Protein AF-A0A7X7KKF2-F1 (afdb_monomer_lite)

Radius of gyration: 11.87 Å; chains: 1; bounding box: 29×17×27 Å

Structure (mmCIF, N/CA/C/O backbone):
data_AF-A0A7X7KKF2-F1
#
_entry.id   AF-A0A7X7KKF2-F1
#
loop_
_atom_site.group_PDB
_atom_site.id
_atom_site.type_symbol
_atom_site.label_atom_id
_atom_site.label_alt_id
_atom_site.label_comp_id
_atom_site.label_asym_id
_atom_site.label_entity_id
_atom_site.label_seq_id
_atom_site.pdbx_PDB_ins_code
_atom_site.Cartn_x
_atom_site.Cartn_y
_atom_site.Cartn_z
_atom_site.occupancy
_atom_site.B_iso_or_equiv
_atom_site.auth_seq_id
_atom_site.auth_comp_id
_atom_site.auth_asym_id
_atom_site.auth_atom_id
_atom_site.pdbx_PDB_model_num
ATOM 1 N N . MET A 1 1 ? 6.273 -15.329 -8.696 1.00 58.50 1 MET A N 1
ATOM 2 C CA . MET A 1 1 ? 6.181 -13.903 -9.086 1.00 58.50 1 MET A CA 1
ATOM 3 C C . MET A 1 1 ? 6.087 -13.048 -7.830 1.00 58.50 1 MET A C 1
ATOM 5 O O . MET A 1 1 ? 5.044 -13.015 -7.193 1.00 58.50 1 MET A O 1
ATOM 9 N N . TRP A 1 2 ? 7.203 -12.444 -7.422 1.00 67.88 2 TRP A N 1
ATOM 10 C CA . TRP A 1 2 ? 7.323 -11.660 -6.190 1.00 67.88 2 TRP A CA 1
ATOM 11 C C . TRP A 1 2 ? 6.966 -10.203 -6.507 1.00 67.88 2 TRP A C 1
ATOM 13 O O . TRP A 1 2 ? 7.676 -9.557 -7.269 1.00 67.88 2 TRP A O 1
ATOM 23 N N . VAL A 1 3 ? 5.857 -9.686 -5.975 1.00 80.62 3 VAL A N 1
ATOM 24 C CA . VAL A 1 3 ? 5.542 -8.253 -6.089 1.00 80.62 3 VAL A CA 1
ATOM 25 C C . VAL A 1 3 ? 6.344 -7.511 -5.026 1.00 80.62 3 VAL A C 1
ATOM 27 O O . VAL A 1 3 ? 6.104 -7.661 -3.823 1.00 80.62 3 VAL A O 1
ATOM 30 N N . GLY A 1 4 ? 7.325 -6.725 -5.468 1.00 89.25 4 GLY A N 1
ATOM 31 C CA . GLY A 1 4 ? 8.104 -5.869 -4.593 1.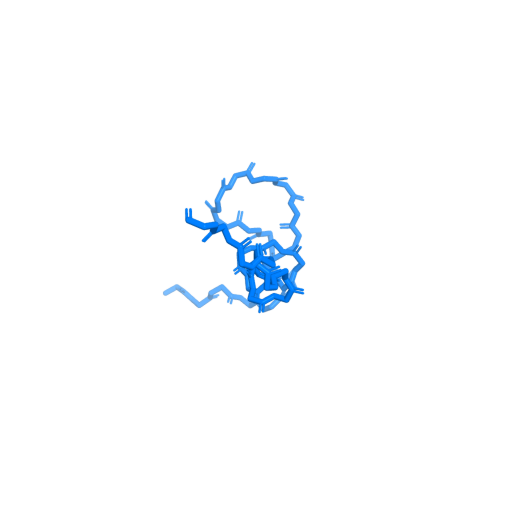00 89.25 4 GLY A CA 1
ATOM 32 C C . GLY A 1 4 ? 7.245 -4.760 -3.988 1.00 89.25 4 GLY A C 1
ATOM 33 O O . GLY A 1 4 ? 6.226 -4.327 -4.522 1.00 89.25 4 GLY A O 1
ATOM 34 N N . ARG A 1 5 ? 7.666 -4.236 -2.833 1.00 89.50 5 ARG A N 1
ATOM 35 C CA . ARG A 1 5 ? 6.949 -3.150 -2.138 1.00 89.50 5 ARG A CA 1
ATOM 36 C C . ARG A 1 5 ? 6.762 -1.900 -3.014 1.00 89.50 5 ARG A C 1
ATOM 38 O O . ARG A 1 5 ? 5.788 -1.169 -2.841 1.00 8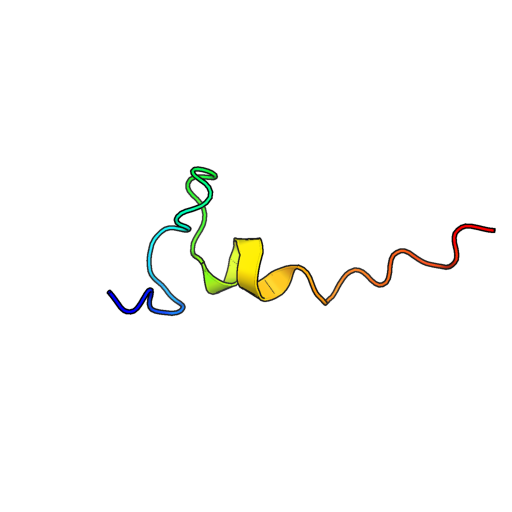9.50 5 ARG A O 1
ATOM 45 N N . ASN A 1 6 ? 7.692 -1.617 -3.921 1.00 91.62 6 ASN A N 1
ATOM 46 C CA . ASN A 1 6 ? 7.625 -0.442 -4.792 1.00 91.62 6 ASN A CA 1
ATOM 47 C C . ASN A 1 6 ? 6.929 -0.700 -6.134 1.00 91.62 6 ASN A C 1
ATOM 49 O O . ASN A 1 6 ? 6.591 0.286 -6.790 1.00 91.62 6 ASN A O 1
ATOM 53 N N . ASP A 1 7 ? 6.702 -1.960 -6.504 1.00 93.19 7 ASP A N 1
ATOM 54 C CA . ASP A 1 7 ? 6.039 -2.341 -7.749 1.00 93.19 7 ASP A CA 1
ATOM 55 C C . ASP A 1 7 ? 4.593 -1.841 -7.808 1.00 93.19 7 ASP A C 1
ATOM 57 O O . ASP A 1 7 ? 3.977 -1.585 -6.762 1.00 93.19 7 ASP A O 1
ATOM 61 N N . PRO A 1 8 ? 4.033 -1.669 -9.017 1.00 92.12 8 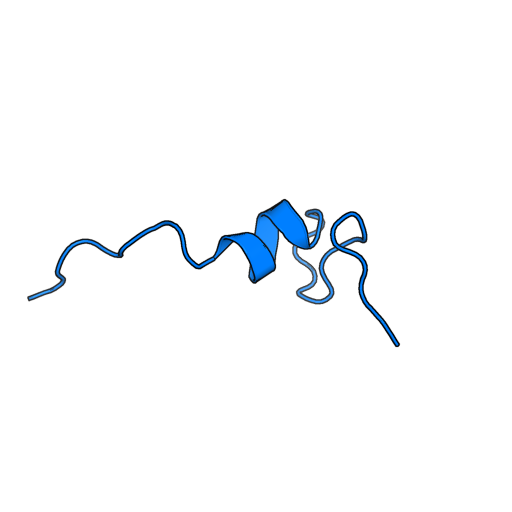PRO A N 1
ATOM 62 C CA . PRO A 1 8 ? 2.615 -1.388 -9.179 1.00 92.12 8 PRO A CA 1
ATOM 63 C C . PRO A 1 8 ? 1.768 -2.481 -8.517 1.00 92.12 8 PRO A C 1
ATOM 65 O O . PRO A 1 8 ? 2.074 -3.670 -8.570 1.00 92.12 8 PRO A O 1
ATOM 68 N N . CYS A 1 9 ? 0.693 -2.066 -7.849 1.00 93.69 9 CYS A N 1
ATOM 69 C CA . CYS A 1 9 ? -0.200 -2.991 -7.170 1.00 93.69 9 CYS A CA 1
ATOM 70 C C . CYS A 1 9 ? -0.915 -3.892 -8.189 1.00 93.69 9 CYS A C 1
ATOM 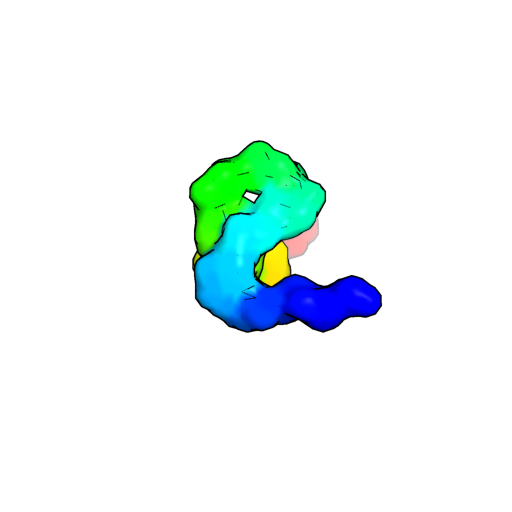72 O O . CYS A 1 9 ? -1.579 -3.358 -9.083 1.00 93.69 9 CYS A O 1
ATOM 74 N N . PRO A 1 10 ? -0.906 -5.226 -8.005 1.00 90.94 10 PRO A N 1
ATOM 75 C CA . PRO A 1 10 ? -1.627 -6.151 -8.884 1.00 90.94 10 PRO A CA 1
ATOM 76 C C . PRO A 1 10 ? -3.154 -6.003 -8.788 1.00 90.94 10 PRO A C 1
ATOM 78 O O . PRO A 1 10 ? -3.884 -6.560 -9.592 1.00 90.94 10 PRO A O 1
ATOM 81 N N . CYS A 1 11 ? -3.650 -5.216 -7.830 1.00 91.69 11 CYS A N 1
ATOM 82 C CA . CYS A 1 11 ? -5.057 -4.865 -7.676 1.00 91.69 11 CYS A CA 1
ATOM 83 C C . CYS A 1 11 ? -5.604 -3.914 -8.761 1.00 91.69 11 CYS A C 1
ATOM 85 O O . CYS A 1 11 ? -6.760 -3.513 -8.679 1.00 91.69 11 CYS A O 1
ATOM 87 N N . GLY A 1 12 ? -4.777 -3.473 -9.716 1.00 87.38 12 GLY A N 1
ATOM 88 C CA . GLY A 1 12 ? -5.203 -2.583 -10.803 1.00 87.38 12 GLY A CA 1
ATOM 89 C C . GLY A 1 12 ? -5.401 -1.121 -10.394 1.00 87.38 12 GLY A C 1
ATOM 90 O O . GLY A 1 12 ? -5.813 -0.304 -11.206 1.00 87.38 12 GLY A O 1
ATOM 91 N N . SER A 1 13 ? -5.066 -0.740 -9.157 1.00 89.00 13 SER A N 1
ATOM 92 C CA . SER A 1 13 ? -5.323 0.621 -8.663 1.00 89.00 13 SER A CA 1
ATOM 93 C C . SER A 1 13 ? -4.348 1.691 -9.192 1.00 89.00 13 SER A C 1
ATOM 95 O O . SER A 1 13 ? -4.421 2.837 -8.749 1.00 89.00 13 SER A O 1
ATOM 97 N N . GLY A 1 14 ? -3.332 1.314 -9.977 1.00 88.94 14 GLY A N 1
ATOM 98 C CA . GLY A 1 14 ? -2.257 2.213 -10.431 1.00 88.94 14 GLY A CA 1
ATOM 99 C C . GLY A 1 14 ? -1.318 2.744 -9.330 1.00 88.94 14 GLY A C 1
ATOM 100 O O . GLY A 1 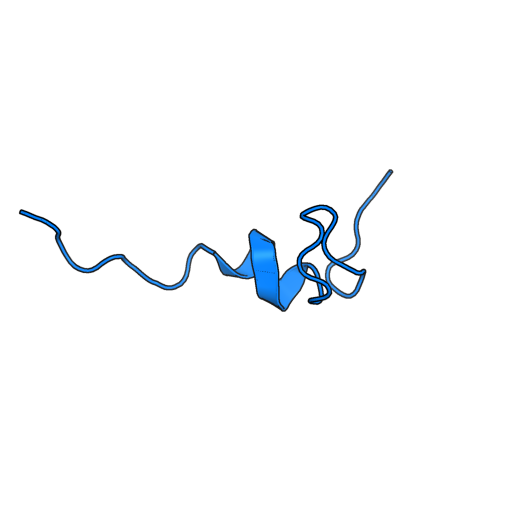14 ? -0.400 3.511 -9.607 1.00 88.94 14 GLY A O 1
ATOM 101 N N . ARG A 1 15 ? -1.505 2.345 -8.063 1.00 91.06 15 ARG A N 1
ATOM 102 C CA . ARG A 1 15 ? -0.670 2.766 -6.920 1.00 91.06 15 ARG A CA 1
ATOM 103 C C . ARG A 1 15 ? 0.420 1.732 -6.637 1.00 91.06 15 ARG A C 1
ATOM 105 O O . ARG A 1 15 ? 0.232 0.549 -6.899 1.00 91.06 15 ARG A O 1
ATOM 112 N N . LYS A 1 16 ? 1.533 2.151 -6.018 1.00 91.75 16 LYS A N 1
ATOM 113 C CA . LYS A 1 16 ? 2.581 1.226 -5.534 1.00 91.75 16 LYS A CA 1
ATOM 114 C C . LYS A 1 16 ? 2.004 0.245 -4.512 1.00 91.75 16 LYS A C 1
ATOM 116 O O . LYS A 1 16 ? 1.247 0.668 -3.634 1.00 91.75 16 LYS A O 1
ATOM 121 N N . TYR A 1 17 ? 2.418 -1.019 -4.554 1.00 92.19 17 TYR A N 1
ATOM 122 C CA . TYR A 1 17 ? 1.931 -2.086 -3.679 1.00 92.19 17 TYR A CA 1
ATOM 123 C C . TYR A 1 17 ? 2.020 -1.697 -2.197 1.00 92.19 17 TYR A C 1
ATOM 125 O O . TYR A 1 17 ? 1.023 -1.788 -1.476 1.00 92.19 17 TYR A O 1
ATOM 133 N N . LYS A 1 18 ? 3.148 -1.102 -1.772 1.00 91.50 18 LYS A N 1
ATOM 134 C CA . LYS A 1 18 ? 3.345 -0.603 -0.399 1.00 91.50 18 LYS A CA 1
ATOM 135 C C . LYS A 1 18 ? 2.399 0.504 0.049 1.00 91.50 18 LYS A C 1
ATOM 137 O O . LYS A 1 18 ? 2.318 0.757 1.241 1.00 91.50 18 LYS A O 1
ATOM 142 N N . LYS A 1 19 ? 1.765 1.219 -0.883 1.00 90.00 19 LYS A N 1
ATOM 143 C CA . LYS A 1 19 ? 0.829 2.324 -0.615 1.00 90.00 19 LYS A CA 1
ATOM 144 C C . LYS A 1 19 ? -0.629 1.932 -0.879 1.00 90.00 19 LYS A C 1
ATOM 146 O O . LYS A 1 19 ? -1.513 2.750 -0.656 1.00 90.00 19 LYS A O 1
ATOM 151 N N . CYS A 1 20 ? -0.870 0.720 -1.374 1.00 92.31 20 CYS A N 1
ATOM 152 C CA . CYS A 1 20 ? -2.192 0.217 -1.719 1.00 92.31 20 CYS A CA 1
ATOM 153 C C . CYS A 1 20 ? -2.544 -0.985 -0.832 1.00 92.31 20 CYS A C 1
ATOM 155 O O . CYS A 1 20 ? -2.723 -0.805 0.371 1.00 92.31 20 CYS A O 1
ATOM 157 N N . CYS A 1 21 ? -2.576 -2.204 -1.379 1.00 90.00 21 CYS A N 1
ATOM 158 C CA . CYS A 1 21 ? -2.931 -3.419 -0.640 1.00 90.00 21 CYS A CA 1
ATOM 159 C C . CYS A 1 21 ? -2.052 -3.685 0.586 1.00 90.00 21 CYS A C 1
ATOM 161 O O . CYS A 1 21 ? -2.563 -4.154 1.597 1.00 90.00 21 CYS A O 1
ATOM 163 N N . LEU A 1 22 ? -0.759 -3.351 0.544 1.00 87.25 22 LEU A N 1
ATOM 164 C CA . LEU A 1 22 ? 0.126 -3.581 1.688 1.00 87.25 22 LEU A CA 1
ATOM 165 C C . LEU A 1 22 ? -0.120 -2.592 2.843 1.00 87.25 22 LEU A C 1
ATOM 167 O O . LEU A 1 22 ? 0.127 -2.921 3.996 1.00 87.25 22 LEU A O 1
ATOM 171 N N . ASN A 1 23 ? -0.594 -1.374 2.553 1.00 83.31 23 ASN A N 1
ATOM 172 C CA . ASN A 1 23 ? -0.887 -0.364 3.579 1.00 83.31 23 ASN A CA 1
ATOM 173 C C . ASN A 1 23 ? -2.333 -0.436 4.090 1.00 83.31 23 ASN A C 1
ATOM 175 O O . ASN A 1 23 ? -2.748 0.423 4.866 1.00 83.31 23 ASN A O 1
ATOM 179 N N . LYS A 1 24 ? -3.110 -1.443 3.671 1.00 72.25 24 LYS A N 1
ATOM 180 C CA . LYS A 1 24 ? -4.534 -1.568 4.013 1.00 72.25 24 LYS A CA 1
ATOM 181 C C . LYS A 1 24 ? -4.788 -1.820 5.513 1.00 72.25 24 LYS A C 1
ATOM 183 O O . LYS A 1 24 ? -5.930 -1.800 5.940 1.00 72.25 24 LYS A O 1
ATOM 188 N N . SER A 1 25 ? -3.738 -1.990 6.321 1.00 62.94 25 SER A N 1
ATOM 189 C CA . SER A 1 25 ? -3.826 -2.320 7.751 1.00 62.94 25 SER A CA 1
ATOM 190 C C . SER A 1 25 ? -3.776 -1.121 8.715 1.00 62.94 25 SER A C 1
ATOM 192 O O . SER A 1 25 ? -3.729 -1.336 9.922 1.00 62.94 25 SER A O 1
ATOM 194 N N . ARG A 1 26 ? -3.732 0.132 8.235 1.00 59.84 26 ARG A N 1
ATOM 195 C CA . ARG A 1 26 ? -3.573 1.318 9.114 1.00 59.84 26 ARG A CA 1
ATOM 196 C C . ARG A 1 26 ? -4.743 2.291 9.159 1.00 59.84 26 ARG A C 1
ATOM 198 O O . ARG A 1 26 ? -4.644 3.315 9.822 1.00 59.84 26 ARG A O 1
ATOM 205 N N . ALA A 1 27 ? -5.851 1.958 8.516 1.00 57.47 27 ALA A N 1
ATOM 206 C CA . ALA A 1 27 ? -7.130 2.402 9.030 1.00 57.47 27 ALA A CA 1
ATOM 207 C C . ALA A 1 27 ? -7.617 1.230 9.872 1.00 57.47 27 ALA A C 1
ATOM 209 O O . ALA A 1 27 ? -8.119 0.256 9.322 1.00 57.47 27 ALA A O 1
ATOM 210 N N . THR A 1 28 ? -7.415 1.275 11.188 1.00 54.31 28 THR A N 1
ATOM 211 C CA . THR A 1 28 ? -8.441 0.733 12.074 1.00 54.31 28 THR A CA 1
ATOM 212 C C . THR A 1 28 ? -9.745 1.322 11.539 1.00 54.31 28 THR A C 1
ATOM 214 O O . THR A 1 28 ? -9.884 2.548 11.588 1.00 54.31 28 THR A O 1
ATOM 217 N N . PRO A 1 29 ? -10.661 0.548 10.920 1.00 58.72 29 PRO A N 1
ATOM 218 C CA . PRO A 1 29 ? -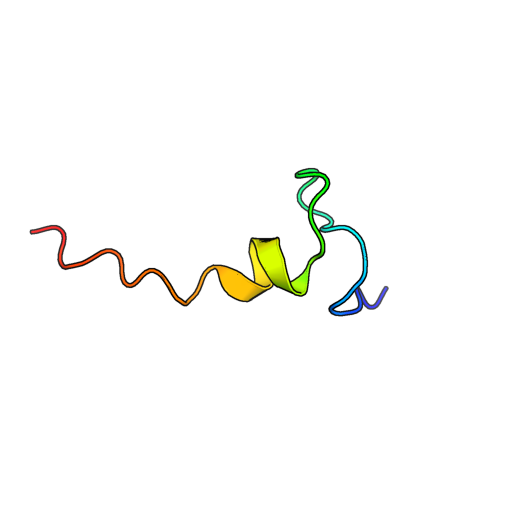12.017 1.042 10.862 1.00 58.72 29 PRO A CA 1
ATOM 219 C C . PRO A 1 29 ? -12.361 1.165 12.340 1.00 58.72 29 PRO A C 1
ATOM 221 O O . PRO A 1 29 ? -12.425 0.160 13.048 1.00 58.72 29 PRO A O 1
ATOM 224 N N . GLY A 1 30 ? -12.354 2.400 12.849 1.00 62.59 30 GLY A N 1
ATOM 225 C CA . GLY A 1 30 ? -12.825 2.660 14.191 1.00 62.59 30 GLY A CA 1
ATOM 226 C C . GLY A 1 30 ? -14.140 1.919 14.299 1.00 62.59 30 GLY A C 1
ATOM 227 O O . GLY A 1 30 ? -14.971 2.085 13.410 1.00 62.59 30 GLY A O 1
ATOM 228 N N . ILE A 1 31 ? -14.203 1.012 15.277 1.00 58.28 31 ILE A N 1
ATOM 229 C CA . ILE A 1 31 ? -15.416 0.507 15.905 1.00 58.28 31 ILE A CA 1
ATOM 230 C C . ILE A 1 31 ? -16.652 0.830 15.055 1.00 58.28 31 ILE A C 1
ATOM 232 O O . ILE A 1 31 ? -17.231 1.908 15.178 1.00 58.28 31 ILE A O 1
ATOM 236 N N . ALA A 1 32 ? -17.010 -0.070 14.142 1.00 57.41 32 ALA A N 1
ATOM 237 C CA . ALA A 1 32 ? -18.393 -0.116 13.701 1.00 57.41 32 ALA A CA 1
ATOM 238 C C . ALA A 1 32 ? -19.152 -0.862 14.815 1.00 57.41 32 ALA A C 1
ATOM 240 O O . ALA A 1 32 ? -18.677 -1.940 15.190 1.00 57.41 32 ALA A O 1
ATOM 241 N N . PRO A 1 33 ? -20.218 -0.288 15.406 1.00 66.50 33 PRO A N 1
ATOM 242 C CA . PRO A 1 33 ? -21.093 -1.031 16.311 1.00 66.50 33 PRO A CA 1
ATOM 243 C C . PRO A 1 33 ? -21.745 -2.226 15.603 1.00 66.50 33 PRO A C 1
ATOM 245 O O . PRO A 1 33 ? -21.945 -2.149 14.367 1.00 66.50 33 PRO A O 1
#

Sequence (33 aa):
MWVGRNDPCPCGSGRKYKKCCLNKSRATPGIAP

pLDDT: mean 79.52, std 14.24, range [54.31, 93.69]

Foldseek 3Di:
DDQDQQHQPPVPPRHRNVVPVVVPPPPPVPDDD

Secondary structure (DSSP, 8-state):
----TTSBPTTSSSSBGGGTGGGTTS-------